Protein AF-A0A7K2M0L2-F1 (afdb_monomer_lite)

Secondary structure (DSSP, 8-state):
-HHHHHHHHHHHHHHHHHHHHHHHHS-TTSHHHHHHHHHHHHTSS-HHHHHHHHHHHHHHHT--STTSHHHHHHHTGGGSHHHHHHHHHHHHHHHH-TTTHHHHHHHHHHHHHHHTT-HHHHHHHHHHHHHH-SSHHHHHHHHHHHHH---TTSPPPHHHHHHHHHHSPPP--

Structure (mmCIF, N/CA/C/O backbone):
data_AF-A0A7K2M0L2-F1
#
_entry.id   AF-A0A7K2M0L2-F1
#
loop_
_atom_site.group_PDB
_atom_site.id
_atom_site.type_symbol
_atom_site.label_atom_id
_atom_site.label_alt_id
_atom_site.label_comp_id
_atom_site.label_asym_id
_atom_site.label_entity_id
_atom_site.label_seq_id
_atom_site.pdbx_PDB_ins_code
_atom_site.Cartn_x
_atom_site.Cartn_y
_atom_site.Cartn_z
_atom_site.occupancy
_atom_site.B_iso_or_equiv
_atom_site.auth_seq_id
_atom_site.auth_comp_id
_atom_site.auth_asym_id
_atom_site.auth_atom_id
_atom_site.pdbx_PDB_model_num
ATOM 1 N N . ARG A 1 1 ? -22.845 23.255 11.202 1.00 58.97 1 ARG A N 1
ATOM 2 C CA . ARG A 1 1 ? -22.517 21.826 10.984 1.00 58.97 1 ARG A CA 1
ATOM 3 C C . ARG A 1 1 ? -21.624 21.654 9.762 1.00 58.97 1 ARG A C 1
ATOM 5 O O . ARG A 1 1 ? -20.447 21.470 9.990 1.00 58.97 1 ARG A O 1
ATOM 12 N N . ALA A 1 2 ? -22.070 21.959 8.536 1.00 60.47 2 ALA A N 1
ATOM 13 C CA . ALA A 1 2 ? -21.231 21.842 7.326 1.00 60.47 2 ALA A CA 1
ATOM 14 C C . ALA A 1 2 ? -19.828 22.504 7.385 1.00 60.47 2 ALA A C 1
ATOM 16 O O . ALA A 1 2 ? -18.866 21.933 6.890 1.00 60.47 2 ALA A O 1
ATOM 17 N N . ARG A 1 3 ? -19.677 23.681 8.018 1.00 58.91 3 ARG A N 1
ATOM 18 C CA . ARG A 1 3 ? -18.359 24.335 8.193 1.00 58.91 3 ARG A CA 1
ATOM 19 C C . ARG A 1 3 ? -17.447 23.660 9.229 1.00 58.91 3 ARG A C 1
ATOM 21 O O . ARG A 1 3 ? -16.238 23.749 9.090 1.00 58.91 3 ARG A O 1
ATOM 28 N N . ALA A 1 4 ? -18.018 23.010 10.245 1.00 63.84 4 ALA A N 1
ATOM 29 C CA . ALA A 1 4 ? -17.250 22.277 11.253 1.00 63.84 4 ALA A CA 1
ATOM 30 C C . ALA A 1 4 ? -16.784 20.921 10.696 1.00 63.84 4 ALA A C 1
ATOM 32 O O . ALA A 1 4 ? -15.623 20.574 10.855 1.00 63.84 4 ALA A O 1
ATOM 33 N N . ASP A 1 5 ? -17.647 20.232 9.938 1.00 65.50 5 ASP A N 1
ATOM 34 C CA . ASP A 1 5 ? -17.309 18.962 9.274 1.00 65.50 5 ASP A CA 1
ATOM 35 C C . ASP A 1 5 ? -16.243 19.145 8.172 1.00 65.50 5 ASP A C 1
ATOM 37 O O . ASP A 1 5 ? -15.415 18.267 7.939 1.00 65.50 5 ASP A O 1
ATOM 41 N N . ALA A 1 6 ? -16.243 20.297 7.487 1.00 67.31 6 ALA A N 1
ATOM 42 C CA . ALA A 1 6 ? -15.201 20.644 6.519 1.00 67.31 6 ALA A CA 1
ATOM 43 C C . ALA A 1 6 ? -13.853 20.959 7.195 1.00 67.31 6 ALA A C 1
ATOM 45 O O . ALA A 1 6 ? -12.811 20.587 6.662 1.00 67.31 6 ALA A O 1
ATOM 46 N N . GLY A 1 7 ? -13.881 21.611 8.365 1.00 74.00 7 GLY A N 1
ATOM 47 C CA . GLY A 1 7 ? -12.686 21.883 9.168 1.00 74.00 7 GLY A CA 1
ATOM 48 C C . GLY A 1 7 ? -12.039 20.604 9.699 1.00 74.00 7 GLY A C 1
ATOM 49 O O . GLY A 1 7 ? -10.843 20.419 9.512 1.00 74.00 7 GLY A O 1
ATOM 50 N N . ASP A 1 8 ? -12.842 19.687 10.249 1.00 82.69 8 ASP A N 1
ATOM 51 C CA . ASP A 1 8 ? -12.376 18.382 10.747 1.00 82.69 8 ASP A CA 1
ATOM 52 C C . ASP A 1 8 ? -11.742 17.530 9.634 1.00 82.69 8 ASP A C 1
ATOM 54 O O . ASP A 1 8 ? -10.682 16.933 9.808 1.00 82.69 8 ASP A O 1
ATOM 58 N N . ARG A 1 9 ? -12.336 17.532 8.432 1.00 82.75 9 ARG A N 1
ATOM 59 C CA . ARG A 1 9 ? -11.762 16.837 7.270 1.00 82.75 9 ARG A CA 1
ATOM 60 C C . ARG A 1 9 ? -10.407 17.414 6.859 1.00 82.75 9 ARG A C 1
ATOM 62 O O . ARG A 1 9 ? -9.479 16.645 6.631 1.00 82.75 9 ARG A O 1
ATOM 69 N N . ALA A 1 10 ? -10.303 18.739 6.754 1.00 85.19 10 ALA A N 1
ATOM 70 C CA . ALA A 1 10 ? -9.061 19.401 6.363 1.00 85.19 10 ALA A CA 1
ATOM 71 C C . ALA A 1 10 ? -7.954 19.194 7.409 1.00 85.19 10 ALA A C 1
ATOM 73 O O . ALA A 1 10 ? -6.802 18.960 7.058 1.00 85.19 10 ALA A O 1
ATOM 74 N N . GLU A 1 11 ? -8.302 19.226 8.697 1.00 88.38 11 GLU A N 1
ATOM 75 C CA . GLU A 1 11 ? -7.370 18.930 9.785 1.00 88.38 11 GLU A CA 1
ATOM 76 C C . GLU A 1 11 ? -6.838 17.496 9.696 1.00 88.38 11 GLU A C 1
ATOM 78 O O . GLU A 1 11 ? -5.625 17.282 9.729 1.00 88.38 11 GLU A O 1
ATOM 83 N N . ARG A 1 12 ? -7.721 16.514 9.489 1.00 88.19 12 ARG A N 1
ATOM 84 C CA . ARG A 1 12 ? -7.324 15.112 9.291 1.00 88.19 12 ARG A CA 1
ATOM 85 C C . ARG A 1 12 ? -6.426 14.920 8.075 1.00 88.19 12 ARG A C 1
ATOM 87 O O . ARG A 1 12 ? -5.482 14.132 8.135 1.00 88.19 12 ARG A O 1
ATOM 94 N N . GLU A 1 13 ? -6.699 15.627 6.987 1.00 89.00 13 GLU A N 1
ATOM 95 C CA . GLU A 1 13 ? -5.880 15.569 5.778 1.00 89.00 13 GLU A CA 1
ATOM 96 C C . GLU A 1 13 ? -4.479 16.149 6.017 1.00 89.00 13 GLU A C 1
ATOM 98 O O . GLU A 1 13 ? -3.491 15.485 5.706 1.00 89.00 13 GLU A O 1
ATOM 103 N N . ASN A 1 14 ? -4.380 17.299 6.690 1.00 91.75 14 ASN A N 1
ATOM 104 C CA . ASN A 1 14 ? -3.096 17.891 7.080 1.00 91.75 14 ASN A CA 1
ATOM 105 C C . ASN A 1 14 ? -2.293 16.978 8.020 1.00 91.75 14 ASN A C 1
ATOM 107 O O . ASN A 1 14 ? -1.072 16.868 7.890 1.00 91.75 14 ASN A O 1
ATOM 111 N N . LEU A 1 15 ? -2.961 16.311 8.970 1.00 92.56 15 LEU A N 1
ATOM 112 C CA . LEU A 1 15 ? -2.319 15.336 9.856 1.00 92.56 15 LEU A CA 1
ATOM 113 C C . LEU A 1 15 ? -1.802 14.128 9.070 1.00 92.56 15 LEU A C 1
ATOM 115 O O . LEU A 1 15 ? -0.678 13.686 9.300 1.00 92.56 15 LEU A O 1
ATOM 119 N N . THR A 1 16 ? -2.597 13.628 8.124 1.00 93.31 16 THR A N 1
ATOM 120 C CA . THR A 1 16 ? -2.220 12.511 7.246 1.00 93.31 16 THR A CA 1
ATOM 121 C C . THR A 1 16 ? -1.002 12.872 6.402 1.00 93.31 16 THR A C 1
ATOM 123 O O . THR A 1 16 ? -0.052 12.099 6.312 1.00 93.31 16 THR A O 1
ATOM 126 N N . GLU A 1 17 ? -0.999 14.068 5.818 1.00 90.50 17 GLU A N 1
ATOM 127 C CA . GLU A 1 17 ? 0.118 14.584 5.033 1.00 90.50 17 GLU A CA 1
ATOM 128 C C . GLU A 1 17 ? 1.381 14.761 5.879 1.00 90.50 17 GLU A C 1
ATOM 130 O O . GLU A 1 17 ? 2.445 14.270 5.509 1.00 90.50 17 GLU A O 1
ATOM 135 N N . SER A 1 18 ? 1.262 15.388 7.048 1.00 91.50 18 SER A N 1
ATOM 136 C CA . SER A 1 18 ? 2.393 15.585 7.961 1.00 91.50 18 SER A CA 1
ATOM 137 C C . SER A 1 18 ? 2.996 14.249 8.404 1.00 91.50 18 SER A C 1
ATOM 139 O O . SER A 1 18 ? 4.214 14.084 8.420 1.00 91.50 18 SER A O 1
ATOM 141 N N . ALA A 1 19 ? 2.148 13.269 8.718 1.00 91.62 19 ALA A N 1
ATOM 142 C CA . ALA A 1 19 ? 2.574 11.926 9.087 1.00 91.62 19 ALA A CA 1
ATOM 143 C C . ALA A 1 19 ? 3.233 11.182 7.906 1.00 91.62 19 ALA A C 1
ATOM 145 O O . ALA A 1 19 ? 4.253 10.518 8.097 1.00 91.62 19 ALA A O 1
ATOM 146 N N . ALA A 1 20 ? 2.726 11.345 6.680 1.00 91.50 20 ALA A N 1
ATOM 147 C CA . ALA A 1 20 ? 3.352 10.797 5.475 1.00 91.50 20 ALA A CA 1
ATOM 148 C C . ALA A 1 20 ? 4.741 11.412 5.222 1.00 91.50 20 ALA A C 1
ATOM 150 O O . ALA A 1 20 ? 5.692 10.702 4.897 1.00 91.50 20 ALA A O 1
ATOM 151 N N . LEU A 1 21 ? 4.897 12.721 5.444 1.00 89.00 21 LEU A N 1
ATOM 152 C CA . LEU A 1 21 ? 6.190 13.401 5.340 1.00 89.00 21 LEU A CA 1
ATOM 153 C C . LEU A 1 21 ? 7.204 12.898 6.374 1.00 89.00 21 LEU A C 1
ATOM 155 O O . LEU A 1 21 ? 8.392 12.857 6.070 1.00 89.00 21 LEU A O 1
ATOM 159 N N . LEU A 1 22 ? 6.778 12.468 7.565 1.00 88.75 22 LEU A N 1
ATOM 160 C CA . LEU A 1 22 ? 7.686 11.847 8.540 1.00 88.75 22 LEU A CA 1
ATOM 161 C C . LEU A 1 22 ? 8.229 10.497 8.045 1.00 88.75 22 LEU A C 1
ATOM 163 O O . LEU A 1 22 ? 9.412 10.213 8.241 1.00 88.75 22 LEU A O 1
ATOM 167 N N . LEU A 1 23 ? 7.401 9.702 7.358 1.00 87.25 23 LEU A N 1
ATOM 168 C CA . LEU A 1 23 ? 7.828 8.454 6.712 1.00 87.25 23 LEU A CA 1
ATOM 169 C C . LEU A 1 23 ? 8.777 8.720 5.532 1.00 87.25 23 LEU A C 1
ATOM 171 O O . LEU A 1 23 ? 9.794 8.037 5.383 1.00 87.25 23 LEU A O 1
ATOM 175 N N . SER A 1 24 ? 8.485 9.739 4.720 1.00 82.06 24 SER A N 1
ATOM 176 C CA . SER A 1 24 ? 9.245 10.038 3.499 1.00 82.06 24 SER A CA 1
ATOM 177 C C . SER A 1 24 ? 10.459 10.951 3.705 1.00 82.06 24 SER A C 1
ATOM 179 O O . SER A 1 24 ? 11.379 10.900 2.901 1.00 82.06 24 SER A O 1
ATOM 181 N N . GLY A 1 25 ? 10.525 11.767 4.759 1.00 67.62 25 GLY A N 1
ATOM 182 C CA . GLY A 1 25 ? 11.445 12.917 4.846 1.00 67.62 25 GLY A CA 1
ATOM 183 C C . GLY A 1 25 ? 12.545 12.852 5.913 1.00 67.62 25 GLY A C 1
ATOM 184 O O . GLY A 1 25 ? 13.402 13.734 5.956 1.00 67.62 25 GLY A O 1
ATOM 185 N N . GLY A 1 26 ? 12.566 11.841 6.786 1.00 59.78 26 GLY A N 1
ATOM 186 C CA . GLY A 1 26 ? 13.614 11.722 7.806 1.00 59.78 26 GLY A CA 1
ATOM 187 C C . GLY A 1 26 ? 14.953 11.215 7.236 1.00 59.78 26 GLY A C 1
ATOM 188 O O . GLY A 1 26 ? 14.940 10.271 6.445 1.00 59.78 26 GLY A O 1
ATOM 189 N N . PRO A 1 27 ? 16.125 11.752 7.645 1.00 54.16 27 PRO A N 1
ATOM 190 C CA . PRO A 1 27 ? 17.414 11.146 7.308 1.00 54.16 27 PRO A CA 1
ATOM 191 C C . PRO A 1 27 ? 17.426 9.673 7.743 1.00 54.16 27 PRO A C 1
ATOM 193 O O . PRO A 1 27 ? 16.984 9.349 8.849 1.00 54.16 27 PRO A O 1
ATOM 196 N N . GLY A 1 28 ? 17.936 8.792 6.872 1.00 56.91 28 GLY A N 1
ATOM 197 C CA . GLY A 1 28 ? 17.725 7.333 6.859 1.00 56.91 28 GLY A CA 1
ATOM 198 C C . GLY A 1 28 ? 18.049 6.525 8.125 1.00 56.91 28 GLY A C 1
ATOM 199 O O . GLY A 1 28 ? 17.861 5.319 8.112 1.00 56.91 28 GLY A O 1
ATOM 200 N N . ARG A 1 29 ? 18.472 7.153 9.229 1.00 62.00 29 ARG A N 1
ATOM 201 C CA . ARG A 1 29 ? 18.685 6.492 10.526 1.00 62.00 29 ARG A CA 1
ATOM 202 C C . ARG A 1 29 ? 17.427 6.325 11.380 1.00 62.00 29 ARG A C 1
ATOM 204 O O . ARG A 1 29 ? 17.476 5.543 12.315 1.00 62.00 29 ARG A O 1
ATOM 211 N N . ARG A 1 30 ? 16.335 7.057 11.114 1.00 79.94 30 ARG A N 1
ATOM 212 C CA . ARG A 1 30 ? 15.113 6.997 11.951 1.00 79.94 30 ARG A CA 1
ATOM 213 C C . ARG A 1 30 ? 13.866 6.471 11.245 1.00 79.94 30 ARG A C 1
ATOM 215 O O . ARG A 1 30 ? 12.837 6.317 11.887 1.00 79.94 30 ARG A O 1
ATOM 222 N N . ARG A 1 31 ? 13.922 6.180 9.942 1.00 86.31 31 ARG A N 1
ATOM 223 C CA . ARG A 1 31 ? 12.741 5.700 9.201 1.00 86.31 31 ARG A CA 1
ATOM 224 C C . ARG A 1 31 ? 12.242 4.340 9.702 1.00 86.31 31 ARG A C 1
ATOM 226 O O . ARG A 1 31 ? 11.035 4.174 9.827 1.00 86.31 31 ARG A O 1
ATOM 233 N N . GLY A 1 32 ? 13.143 3.425 10.071 1.00 87.81 32 GLY A N 1
ATOM 234 C CA . GLY A 1 32 ? 12.773 2.162 10.724 1.00 87.81 32 GLY A CA 1
ATOM 235 C C . GLY A 1 32 ? 12.030 2.381 12.049 1.00 87.81 32 GLY A C 1
ATOM 236 O O . GLY A 1 32 ? 10.974 1.797 12.262 1.00 87.81 32 GLY A O 1
ATOM 237 N N . GLU A 1 33 ? 12.506 3.307 12.892 1.00 90.44 33 GLU A N 1
ATOM 238 C CA . GLU A 1 33 ? 11.817 3.681 14.139 1.00 90.44 33 GLU A CA 1
ATOM 239 C C . GLU A 1 33 ? 10.413 4.237 13.856 1.00 90.44 33 GLU A C 1
ATOM 241 O O . GLU A 1 33 ? 9.443 3.807 14.476 1.00 90.44 33 GLU A O 1
ATOM 246 N N . VAL A 1 34 ? 10.278 5.143 12.881 1.00 92.12 34 VAL A N 1
ATOM 247 C CA . VAL A 1 34 ? 8.975 5.715 12.501 1.00 92.12 34 VAL A CA 1
ATOM 248 C C . VAL A 1 34 ? 8.022 4.637 11.972 1.00 92.12 34 VAL A C 1
ATOM 250 O O . VAL A 1 34 ? 6.852 4.639 12.348 1.00 92.12 34 VAL A O 1
ATOM 253 N N . LEU A 1 35 ? 8.495 3.684 11.160 1.00 93.69 35 LEU A N 1
ATOM 254 C CA . LEU A 1 35 ? 7.675 2.549 10.716 1.00 93.69 35 LEU A CA 1
ATOM 255 C C . LEU A 1 35 ? 7.192 1.700 11.894 1.00 93.69 35 LEU A C 1
ATOM 257 O O . LEU A 1 35 ? 6.005 1.375 11.955 1.00 93.69 35 LEU A O 1
ATOM 261 N N . SER A 1 36 ? 8.075 1.406 12.849 1.00 94.75 36 SER A N 1
ATOM 262 C CA . SER A 1 36 ? 7.716 0.634 14.042 1.00 94.75 36 SER A CA 1
ATOM 263 C C . SER A 1 36 ? 6.644 1.337 14.882 1.00 94.75 36 SER A C 1
ATOM 265 O O . SER A 1 36 ? 5.710 0.700 15.375 1.00 94.75 36 SER A O 1
ATOM 267 N N . GLU A 1 37 ? 6.698 2.670 14.976 1.00 95.00 37 GLU A N 1
ATOM 268 C CA . GLU A 1 37 ? 5.651 3.458 15.628 1.00 95.00 37 GLU A CA 1
ATOM 269 C C . GLU A 1 37 ? 4.333 3.401 14.853 1.00 95.00 37 GLU A C 1
ATOM 271 O O . GLU A 1 37 ? 3.278 3.220 15.453 1.00 95.00 37 GLU A O 1
ATOM 276 N N . PHE A 1 38 ? 4.358 3.462 13.521 1.00 96.06 38 PHE A N 1
ATOM 277 C CA . PHE A 1 38 ? 3.143 3.299 12.718 1.00 96.06 38 PHE A CA 1
ATOM 278 C C . PHE A 1 38 ? 2.509 1.921 12.907 1.00 96.06 38 PHE A C 1
ATOM 280 O O . PHE A 1 38 ? 1.289 1.826 13.041 1.00 96.06 38 PHE A O 1
ATOM 287 N N . VAL A 1 39 ? 3.316 0.861 12.993 1.00 97.06 39 VAL A N 1
ATOM 288 C CA . VAL A 1 39 ? 2.827 -0.477 13.345 1.00 97.06 39 VAL A CA 1
ATOM 289 C C . VAL A 1 39 ? 2.194 -0.470 14.736 1.00 97.06 39 VAL A C 1
ATOM 291 O O . VAL A 1 39 ? 1.091 -0.990 14.894 1.00 97.06 39 VAL A O 1
ATOM 294 N N . ARG A 1 40 ? 2.811 0.175 15.736 1.00 95.00 40 ARG A N 1
ATOM 295 C CA . ARG A 1 40 ? 2.205 0.344 17.073 1.00 95.00 40 ARG A CA 1
ATOM 296 C C . ARG A 1 40 ? 0.870 1.087 17.024 1.00 95.00 40 ARG A C 1
ATOM 298 O O . ARG A 1 40 ? -0.045 0.710 17.757 1.00 95.00 40 ARG A O 1
ATOM 305 N N . LEU A 1 41 ? 0.736 2.102 16.168 1.00 93.88 41 LEU A N 1
ATOM 306 C CA . LEU A 1 41 ? -0.507 2.859 15.990 1.00 93.88 41 LEU A CA 1
ATOM 307 C C . LEU A 1 41 ? -1.645 2.004 15.414 1.00 93.88 41 LEU A C 1
ATOM 309 O O . LEU A 1 41 ? -2.800 2.229 15.776 1.00 93.88 41 LEU A O 1
ATOM 313 N N . LEU A 1 42 ? -1.349 0.992 14.587 1.00 92.94 42 LEU A N 1
ATOM 314 C CA . LEU A 1 42 ? -2.369 0.065 14.068 1.00 92.94 42 LEU A CA 1
ATOM 315 C C . LEU A 1 42 ? -3.087 -0.722 15.171 1.00 92.94 42 LEU A C 1
ATOM 317 O O . LEU A 1 42 ? -4.248 -1.092 14.992 1.00 92.94 42 LEU A O 1
ATOM 321 N N . TYR A 1 43 ? -2.398 -0.979 16.285 1.00 88.38 43 TYR A N 1
ATOM 322 C CA . TYR A 1 43 ? -2.904 -1.758 17.417 1.00 88.38 43 TYR A CA 1
ATOM 323 C C . TYR A 1 43 ? -3.483 -0.896 18.547 1.00 88.38 43 TYR A C 1
ATOM 325 O O . TYR A 1 43 ? -3.836 -1.428 19.595 1.00 88.38 43 TYR A O 1
ATOM 333 N N . GLN A 1 44 ? -3.585 0.422 18.361 1.00 85.38 44 GLN A N 1
ATOM 334 C CA . GLN A 1 44 ? -4.266 1.296 19.318 1.00 85.38 44 GLN A CA 1
ATOM 335 C C . GLN A 1 44 ? -5.789 1.116 19.224 1.00 85.38 44 GLN A C 1
ATOM 337 O O . GLN A 1 44 ? -6.336 0.943 18.136 1.00 85.38 44 GLN A O 1
ATOM 342 N N . ASP A 1 45 ? -6.496 1.262 20.349 1.00 72.81 45 ASP A N 1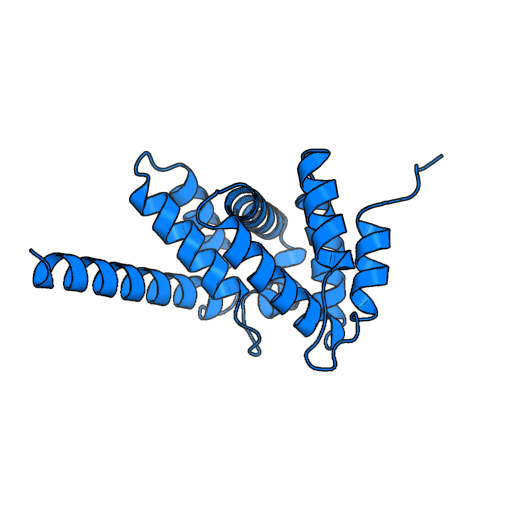
ATOM 343 C CA . ASP A 1 45 ? -7.948 1.011 20.454 1.00 72.81 45 ASP A CA 1
ATOM 344 C C . ASP A 1 45 ? -8.840 2.019 19.695 1.00 72.81 45 ASP A C 1
ATOM 346 O O . ASP A 1 45 ? -10.069 1.959 19.759 1.00 72.81 45 ASP A O 1
ATOM 350 N N . THR A 1 46 ? -8.257 2.969 18.957 1.00 88.94 46 THR A N 1
ATOM 351 C CA . THR A 1 46 ? -9.010 4.036 18.285 1.00 88.94 46 THR A CA 1
ATOM 352 C C . THR A 1 46 ? -8.986 3.867 16.769 1.00 88.94 46 THR A C 1
ATOM 354 O O . THR A 1 46 ? -7.960 4.073 16.124 1.00 88.94 46 THR A O 1
ATOM 357 N N . ALA A 1 47 ? -10.153 3.605 16.172 1.00 89.25 47 ALA A N 1
ATOM 358 C CA . ALA A 1 47 ? -10.304 3.472 14.719 1.00 89.25 47 ALA A CA 1
ATOM 359 C C . ALA A 1 47 ? -9.769 4.687 13.933 1.00 89.25 47 ALA A C 1
ATOM 361 O O . ALA A 1 47 ? -9.212 4.516 12.855 1.00 89.25 47 ALA A O 1
ATOM 362 N N . ALA A 1 48 ? -9.884 5.900 14.486 1.00 90.75 48 ALA A N 1
ATOM 363 C CA . ALA A 1 48 ? -9.358 7.119 13.868 1.00 90.75 48 ALA A CA 1
ATOM 364 C C . ALA A 1 48 ? -7.820 7.152 13.798 1.00 90.75 48 ALA A C 1
ATOM 366 O O . ALA A 1 48 ? -7.265 7.651 12.825 1.00 90.75 48 ALA A O 1
ATOM 367 N N . VAL A 1 49 ? -7.130 6.600 14.803 1.00 92.06 49 VAL A N 1
ATOM 368 C CA . VAL A 1 49 ? -5.659 6.527 14.826 1.00 92.06 49 VAL A CA 1
ATOM 369 C C . VAL A 1 49 ? -5.167 5.515 13.798 1.00 92.06 49 VAL A C 1
ATOM 371 O O . VAL A 1 49 ? -4.244 5.805 13.040 1.00 92.06 49 VAL A O 1
ATOM 374 N N . ARG A 1 50 ? -5.832 4.359 13.715 1.00 94.06 50 ARG A N 1
ATOM 375 C CA . ARG A 1 50 ? -5.555 3.365 12.674 1.00 94.06 50 ARG A CA 1
ATOM 376 C C . ARG A 1 50 ? -5.797 3.931 11.271 1.00 94.06 50 ARG A C 1
ATOM 378 O O . ARG A 1 50 ? -4.968 3.723 10.393 1.00 94.06 50 ARG A O 1
ATOM 385 N N . ASP A 1 51 ? -6.900 4.649 11.068 1.00 94.75 51 ASP A N 1
ATOM 386 C CA . ASP A 1 51 ? -7.228 5.293 9.790 1.00 94.75 51 ASP A CA 1
ATOM 387 C C . ASP A 1 51 ? -6.163 6.318 9.372 1.00 94.75 51 ASP A C 1
ATOM 389 O O . ASP A 1 51 ? -5.686 6.281 8.240 1.00 94.75 51 ASP A O 1
ATOM 393 N N . LEU A 1 52 ? -5.725 7.166 10.310 1.00 94.56 52 LEU A N 1
ATOM 394 C CA . LEU A 1 52 ? -4.631 8.116 10.100 1.00 94.56 52 LEU A CA 1
ATOM 395 C C . LEU A 1 52 ? -3.326 7.404 9.717 1.00 94.56 52 LEU A C 1
ATOM 397 O O . LEU A 1 52 ? -2.681 7.795 8.746 1.00 94.56 52 LEU A O 1
ATOM 401 N N . ALA A 1 53 ? -2.940 6.361 10.459 1.00 96.25 53 ALA A N 1
ATOM 402 C CA . ALA A 1 53 ? -1.701 5.625 10.216 1.00 96.25 53 ALA A CA 1
ATOM 403 C C . ALA A 1 53 ? -1.696 4.948 8.837 1.00 96.25 53 ALA A C 1
ATOM 405 O O . ALA A 1 53 ? -0.710 5.058 8.107 1.00 96.25 53 ALA A O 1
ATOM 406 N N . LEU A 1 54 ? -2.800 4.298 8.451 1.00 97.25 54 LEU A N 1
ATOM 407 C CA . LEU A 1 54 ? -2.930 3.666 7.135 1.00 97.25 54 LEU A CA 1
ATOM 408 C C . LEU A 1 54 ? -2.966 4.700 6.007 1.00 97.25 54 LEU A C 1
ATOM 410 O O . LEU A 1 54 ? -2.256 4.530 5.018 1.00 97.25 54 LEU A O 1
ATOM 414 N N . GLY A 1 55 ? -3.717 5.792 6.171 1.00 96.81 55 GLY A N 1
ATOM 415 C CA . GLY A 1 55 ? -3.781 6.862 5.176 1.00 96.81 55 GLY A CA 1
ATOM 416 C C . GLY A 1 55 ? -2.419 7.517 4.941 1.00 96.81 55 GLY A C 1
ATOM 417 O O . GLY A 1 55 ? -2.011 7.720 3.798 1.00 96.81 55 GLY A O 1
ATOM 418 N N . ALA A 1 56 ? -1.680 7.795 6.016 1.00 96.06 56 ALA A N 1
ATOM 419 C CA . ALA A 1 56 ? -0.355 8.400 5.939 1.00 96.06 56 ALA A CA 1
ATOM 420 C C . ALA A 1 56 ? 0.679 7.435 5.344 1.00 96.06 56 ALA A C 1
ATOM 422 O O . ALA A 1 56 ? 1.487 7.841 4.510 1.00 96.06 56 ALA A O 1
ATOM 423 N N . PHE A 1 57 ? 0.620 6.153 5.715 1.00 97.50 57 PHE A N 1
ATOM 424 C CA . PHE A 1 57 ? 1.456 5.110 5.125 1.00 97.50 57 PHE A CA 1
ATOM 425 C C . PHE A 1 57 ? 1.232 4.983 3.615 1.00 97.50 57 PHE A C 1
ATOM 427 O O . PHE A 1 57 ? 2.189 5.049 2.846 1.00 97.50 57 PHE A O 1
ATOM 434 N N . VAL A 1 58 ? -0.024 4.861 3.178 1.00 97.44 58 VAL A N 1
ATOM 435 C CA . VAL A 1 58 ? -0.348 4.739 1.752 1.00 97.44 58 VAL A CA 1
ATOM 436 C C . VAL A 1 58 ? 0.091 5.982 0.982 1.00 97.44 58 VAL A C 1
ATOM 438 O O . VAL A 1 58 ? 0.710 5.848 -0.069 1.00 97.44 58 VAL A O 1
ATOM 441 N N . ARG A 1 59 ? -0.143 7.183 1.525 1.00 95.44 59 ARG A N 1
ATOM 442 C CA . ARG A 1 59 ? 0.312 8.437 0.905 1.00 95.44 59 ARG A CA 1
ATOM 443 C C . ARG A 1 59 ? 1.837 8.514 0.792 1.00 95.44 59 ARG A C 1
ATOM 445 O O . ARG A 1 59 ? 2.341 9.021 -0.202 1.00 95.44 59 ARG A O 1
ATOM 452 N N . ALA A 1 60 ? 2.578 8.009 1.779 1.00 94.69 60 ALA A N 1
ATOM 453 C CA . ALA A 1 60 ? 4.037 7.933 1.710 1.00 94.69 60 ALA A CA 1
ATOM 454 C C . ALA A 1 60 ? 4.520 6.915 0.660 1.00 94.69 60 ALA A C 1
ATOM 456 O O . ALA A 1 60 ? 5.528 7.152 -0.009 1.00 94.69 60 ALA A O 1
ATOM 457 N N . CYS A 1 61 ? 3.803 5.797 0.501 1.00 95.81 61 CYS A N 1
ATOM 458 C CA . CYS A 1 61 ? 4.070 4.810 -0.543 1.00 95.81 61 CYS A CA 1
ATOM 459 C C . CYS A 1 61 ? 3.759 5.349 -1.946 1.00 95.81 61 CYS A C 1
ATOM 461 O O . CYS A 1 61 ? 4.500 5.042 -2.874 1.00 95.81 61 CYS A O 1
ATOM 463 N N . ASP A 1 62 ? 2.722 6.170 -2.100 1.00 94.25 62 ASP A N 1
ATOM 464 C CA . ASP A 1 62 ? 2.323 6.777 -3.376 1.00 94.25 62 ASP A CA 1
ATOM 465 C C . ASP A 1 62 ? 3.160 8.014 -3.758 1.00 94.25 62 ASP A C 1
ATOM 467 O O . ASP A 1 62 ? 2.703 8.927 -4.440 1.00 94.25 62 ASP A O 1
ATOM 471 N N . ASN A 1 63 ? 4.413 8.069 -3.301 1.00 89.12 63 ASN A N 1
ATOM 472 C CA . ASN A 1 63 ? 5.377 9.070 -3.729 1.00 89.12 63 ASN A CA 1
ATOM 473 C C . ASN A 1 63 ? 6.459 8.404 -4.597 1.00 89.12 63 ASN A C 1
ATOM 475 O O . ASN A 1 63 ? 7.193 7.526 -4.140 1.00 89.12 63 ASN A O 1
ATOM 479 N N . ALA A 1 64 ? 6.548 8.837 -5.857 1.00 83.88 64 ALA A N 1
ATOM 480 C CA . ALA A 1 64 ? 7.507 8.342 -6.845 1.00 83.88 64 ALA A CA 1
ATOM 481 C C . ALA A 1 64 ? 8.826 9.141 -6.902 1.00 83.88 64 ALA A C 1
ATOM 483 O O . ALA A 1 64 ? 9.674 8.837 -7.745 1.00 83.88 64 ALA A O 1
ATOM 484 N N . GLU A 1 65 ? 8.979 10.180 -6.077 1.00 81.88 65 GLU A N 1
ATOM 485 C CA . GLU A 1 65 ? 10.164 11.039 -6.024 1.00 81.88 65 GLU A CA 1
ATOM 486 C C . GLU A 1 65 ? 11.395 10.304 -5.469 1.00 81.88 65 GLU A C 1
ATOM 488 O O . GLU A 1 65 ? 11.305 9.328 -4.717 1.00 81.88 65 GLU A O 1
ATOM 493 N N . ASP A 1 66 ? 12.581 10.798 -5.823 1.00 61.69 66 ASP A N 1
ATOM 494 C CA . ASP A 1 66 ? 13.836 10.266 -5.299 1.00 61.69 66 ASP A CA 1
ATOM 495 C C . ASP A 1 66 ? 13.929 10.470 -3.780 1.00 61.69 66 ASP A C 1
ATOM 497 O O . ASP A 1 66 ? 13.671 11.549 -3.249 1.00 61.69 66 ASP A O 1
ATOM 501 N N . GLY A 1 67 ? 14.307 9.411 -3.062 1.00 64.56 67 GLY A N 1
ATOM 502 C CA . GLY A 1 67 ? 14.355 9.413 -1.598 1.00 64.56 67 GLY A CA 1
ATOM 503 C C . GLY A 1 67 ? 13.012 9.149 -0.907 1.00 64.56 67 GLY A C 1
ATOM 504 O O . GLY A 1 67 ? 12.995 9.102 0.327 1.00 64.56 67 GLY A O 1
ATOM 505 N N . ALA A 1 68 ? 11.930 8.918 -1.664 1.00 84.69 68 ALA A N 1
ATOM 506 C CA . ALA A 1 68 ? 10.660 8.412 -1.147 1.00 84.69 68 ALA A CA 1
ATOM 507 C C . ALA A 1 68 ? 10.811 7.031 -0.479 1.00 84.69 68 ALA A C 1
ATOM 509 O O . ALA A 1 68 ? 11.867 6.390 -0.538 1.00 84.69 68 ALA A O 1
ATOM 510 N N . LEU A 1 69 ? 9.737 6.553 0.156 1.00 91.81 69 LEU A N 1
ATOM 511 C CA . LEU A 1 69 ? 9.766 5.345 0.984 1.00 91.81 69 LEU A CA 1
ATOM 512 C C . LEU A 1 69 ? 10.277 4.105 0.226 1.00 91.81 69 LEU A C 1
ATOM 514 O O . LEU A 1 69 ? 11.043 3.327 0.791 1.00 91.81 69 LEU A O 1
ATOM 518 N N . VAL A 1 70 ? 9.938 3.963 -1.061 1.00 92.69 70 VAL A N 1
ATOM 519 C CA . VAL A 1 70 ? 10.450 2.883 -1.926 1.00 92.69 70 VAL A CA 1
ATOM 520 C C . VAL A 1 70 ? 11.966 2.957 -2.129 1.00 92.69 70 VAL A C 1
ATOM 522 O O . VAL A 1 70 ? 12.641 1.932 -2.071 1.00 92.69 70 VAL A O 1
ATOM 525 N N . GLY A 1 71 ? 12.517 4.161 -2.319 1.00 91.44 71 GLY A N 1
ATOM 526 C CA . GLY A 1 71 ? 13.953 4.370 -2.508 1.00 91.44 71 GLY A CA 1
ATOM 527 C C . GLY A 1 71 ? 14.729 4.040 -1.241 1.00 91.44 71 GLY A C 1
ATOM 528 O O . GLY A 1 71 ? 15.671 3.258 -1.276 1.00 91.44 71 GLY A O 1
ATOM 529 N N . TRP A 1 72 ? 14.260 4.539 -0.096 1.00 91.69 72 TRP A N 1
ATOM 530 C CA . TRP A 1 72 ? 14.834 4.186 1.202 1.00 91.69 72 TRP A CA 1
ATOM 531 C C . TRP A 1 72 ? 14.799 2.686 1.487 1.00 91.69 72 TRP A C 1
ATOM 533 O O . TRP A 1 72 ? 15.784 2.110 1.951 1.00 91.69 72 TRP A O 1
ATOM 543 N N . TYR A 1 73 ? 13.652 2.057 1.230 1.00 93.75 73 TYR A N 1
ATOM 544 C CA . TYR A 1 73 ? 13.487 0.637 1.480 1.00 93.75 73 TYR A CA 1
ATOM 545 C C . TYR A 1 73 ? 14.439 -0.184 0.605 1.00 93.75 73 TYR A C 1
ATOM 547 O O . TYR A 1 73 ? 15.092 -1.094 1.107 1.00 93.75 73 TYR A O 1
ATOM 555 N N . ALA A 1 74 ? 14.593 0.183 -0.667 1.00 94.12 74 ALA A N 1
ATOM 556 C CA . ALA A 1 74 ? 15.543 -0.451 -1.576 1.00 94.12 74 ALA A CA 1
ATOM 557 C C . ALA A 1 74 ? 17.014 -0.234 -1.176 1.00 94.12 74 ALA A C 1
ATOM 559 O O . ALA A 1 74 ? 17.835 -1.141 -1.312 1.00 94.12 74 ALA A O 1
ATOM 560 N N . GLU A 1 75 ? 17.352 0.956 -0.680 1.00 92.00 75 GLU A N 1
ATOM 561 C CA . GLU A 1 75 ? 18.723 1.326 -0.318 1.00 92.00 75 GLU A CA 1
ATOM 562 C C . GLU A 1 75 ? 19.194 0.665 0.983 1.00 92.00 75 GLU A C 1
ATOM 564 O O . GLU A 1 75 ? 20.334 0.201 1.053 1.00 92.00 75 GLU A O 1
ATOM 569 N N . SER A 1 76 ? 18.341 0.607 2.011 1.00 90.44 76 SER A N 1
ATOM 570 C CA . SER A 1 76 ? 18.715 0.044 3.316 1.00 90.44 76 SER A CA 1
ATOM 571 C C . SER A 1 76 ? 17.614 -0.778 3.982 1.00 90.44 76 SER A C 1
ATOM 573 O O . SER A 1 76 ? 17.901 -1.851 4.512 1.00 90.44 76 SER A O 1
ATOM 575 N N . GLY A 1 77 ? 16.358 -0.324 3.926 1.00 92.38 77 GLY A N 1
ATOM 576 C CA . GLY A 1 77 ? 15.276 -0.895 4.734 1.00 92.38 77 GLY A CA 1
ATOM 577 C C . GLY A 1 77 ? 14.984 -2.378 4.469 1.00 92.38 77 GLY A C 1
ATOM 578 O O . GLY A 1 77 ? 14.632 -3.102 5.393 1.00 92.38 77 GLY A O 1
ATOM 579 N N . MET A 1 78 ? 15.175 -2.874 3.244 1.00 94.62 78 MET A N 1
ATOM 580 C CA . MET A 1 78 ? 14.938 -4.284 2.904 1.00 94.62 78 MET A CA 1
ATOM 581 C C . MET A 1 78 ? 15.971 -5.246 3.501 1.00 94.62 78 MET A C 1
ATOM 583 O O . MET A 1 78 ? 15.719 -6.448 3.572 1.00 94.62 78 MET A O 1
ATOM 587 N N . TYR A 1 79 ? 17.127 -4.733 3.930 1.00 93.25 79 TYR A N 1
ATOM 588 C CA . TYR A 1 79 ? 18.169 -5.512 4.601 1.00 93.25 79 TYR A CA 1
ATOM 589 C C . TYR A 1 79 ? 18.027 -5.495 6.129 1.00 93.25 79 TYR A C 1
ATOM 591 O O . TYR A 1 79 ? 18.701 -6.258 6.823 1.00 93.25 79 TYR A O 1
ATOM 599 N N . GLU A 1 80 ? 17.149 -4.646 6.659 1.00 93.69 80 GLU A N 1
ATOM 600 C CA . GLU A 1 80 ? 16.843 -4.532 8.081 1.00 93.69 80 GLU A CA 1
ATOM 601 C C . GLU A 1 80 ? 15.594 -5.373 8.388 1.00 93.69 80 GLU A C 1
ATOM 603 O O . GLU A 1 80 ? 14.489 -5.040 7.963 1.00 93.69 80 GLU A O 1
ATOM 608 N N . ALA A 1 81 ? 15.758 -6.486 9.114 1.00 93.50 81 ALA A N 1
ATOM 609 C CA . ALA A 1 81 ? 14.679 -7.457 9.333 1.00 93.50 81 ALA A CA 1
ATOM 610 C C . ALA A 1 81 ? 13.428 -6.837 9.985 1.00 93.50 81 ALA A C 1
ATOM 612 O O . ALA A 1 81 ? 12.311 -7.112 9.542 1.00 93.50 81 ALA A O 1
ATOM 613 N N . ASP A 1 82 ? 13.623 -5.970 10.983 1.00 94.44 82 ASP A N 1
ATOM 614 C CA . ASP A 1 82 ? 12.528 -5.280 11.671 1.00 94.44 82 ASP A CA 1
ATOM 615 C C . ASP A 1 82 ? 11.796 -4.325 10.718 1.00 94.44 82 ASP A C 1
ATOM 617 O O . ASP A 1 82 ? 10.578 -4.404 10.577 1.00 94.44 82 ASP A O 1
ATOM 621 N N . ALA A 1 83 ? 12.533 -3.505 9.962 1.00 94.12 83 ALA A N 1
ATOM 622 C CA . ALA A 1 83 ? 11.949 -2.585 8.988 1.00 94.12 83 ALA A CA 1
ATOM 623 C C . ALA A 1 83 ? 11.183 -3.313 7.872 1.00 94.12 83 ALA A C 1
ATOM 625 O O . ALA A 1 83 ? 10.088 -2.893 7.494 1.00 94.12 83 ALA A O 1
ATOM 626 N N . ALA A 1 84 ? 11.727 -4.416 7.349 1.00 96.38 84 ALA A N 1
ATOM 627 C CA . ALA A 1 84 ? 11.053 -5.239 6.350 1.00 96.38 84 ALA A CA 1
ATOM 628 C C . ALA A 1 84 ? 9.770 -5.881 6.905 1.00 96.38 84 ALA A C 1
ATOM 630 O O . ALA A 1 84 ? 8.743 -5.894 6.220 1.00 96.38 84 ALA A O 1
ATOM 631 N N . GLY A 1 85 ? 9.806 -6.367 8.149 1.00 97.31 85 GLY A N 1
ATOM 632 C CA . GLY A 1 85 ? 8.641 -6.913 8.843 1.00 97.31 85 GLY A CA 1
ATOM 633 C C . GLY A 1 85 ? 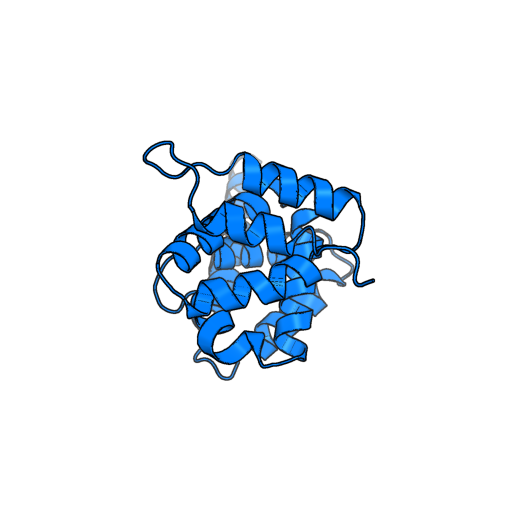7.554 -5.867 9.105 1.00 97.31 85 GLY A C 1
ATOM 634 O O . GLY A 1 85 ? 6.372 -6.124 8.849 1.00 97.31 85 GLY A O 1
ATOM 635 N N . ASP A 1 86 ? 7.940 -4.675 9.555 1.00 97.31 86 ASP A N 1
ATOM 636 C CA . ASP A 1 86 ? 7.025 -3.564 9.828 1.00 97.31 86 ASP A CA 1
ATOM 637 C C . ASP A 1 86 ? 6.372 -3.050 8.545 1.00 97.31 86 ASP A C 1
ATOM 639 O O . ASP A 1 86 ? 5.146 -2.912 8.474 1.00 97.31 86 ASP A O 1
ATOM 643 N N . LEU A 1 87 ? 7.165 -2.871 7.486 1.00 97.44 87 LEU A N 1
ATOM 644 C CA . LEU A 1 87 ? 6.664 -2.473 6.176 1.00 97.44 87 LEU A CA 1
ATOM 645 C C . LEU A 1 87 ? 5.663 -3.503 5.625 1.00 97.44 87 LEU A C 1
ATOM 647 O O . LEU A 1 87 ? 4.575 -3.133 5.180 1.00 97.44 87 LEU A O 1
ATOM 651 N N . ALA A 1 88 ? 5.980 -4.800 5.703 1.00 98.06 88 ALA A N 1
ATOM 652 C CA . ALA A 1 88 ? 5.057 -5.857 5.293 1.00 98.06 88 ALA A CA 1
ATOM 653 C C . ALA A 1 88 ? 3.774 -5.859 6.143 1.00 98.06 88 ALA A C 1
ATOM 655 O O . ALA A 1 88 ? 2.689 -6.143 5.637 1.00 98.06 88 ALA A O 1
ATOM 656 N N . THR A 1 89 ? 3.858 -5.551 7.438 1.00 98.00 89 THR A N 1
ATOM 657 C CA . THR A 1 89 ? 2.689 -5.442 8.330 1.00 98.00 89 THR A CA 1
ATOM 658 C C . THR A 1 89 ? 1.766 -4.298 7.926 1.00 98.00 89 THR A C 1
ATOM 660 O O . THR A 1 89 ? 0.556 -4.509 7.808 1.00 98.00 89 THR A O 1
ATOM 663 N N . LEU A 1 90 ? 2.320 -3.119 7.643 1.00 98.19 90 LEU A N 1
ATOM 664 C CA . LEU A 1 90 ? 1.554 -1.960 7.177 1.00 98.19 90 LEU A CA 1
ATOM 665 C C . LEU A 1 90 ? 0.882 -2.237 5.829 1.00 98.19 90 LEU A C 1
ATOM 667 O O . LEU A 1 90 ? -0.328 -2.048 5.706 1.00 98.19 90 LEU A O 1
ATOM 671 N N . TRP A 1 91 ? 1.619 -2.792 4.861 1.00 98.50 91 TRP A N 1
ATOM 672 C CA . TRP A 1 91 ? 1.067 -3.193 3.563 1.00 98.50 91 TRP A CA 1
ATOM 673 C C . TRP A 1 91 ? -0.081 -4.192 3.691 1.00 98.50 91 TRP A C 1
ATOM 675 O O . TRP A 1 91 ? -1.160 -3.960 3.149 1.00 98.50 91 TRP A O 1
ATOM 685 N N . ARG A 1 92 ? 0.116 -5.290 4.430 1.00 98.00 92 ARG A N 1
ATOM 686 C CA . ARG A 1 92 ? -0.924 -6.314 4.629 1.00 98.00 92 ARG A CA 1
ATOM 687 C C . ARG A 1 92 ? -2.174 -5.735 5.279 1.00 98.00 92 ARG A C 1
ATOM 689 O O . ARG A 1 92 ? -3.284 -6.102 4.896 1.00 98.00 92 ARG A O 1
ATOM 696 N N . THR A 1 93 ? -1.993 -4.836 6.245 1.00 97.56 93 THR A N 1
ATOM 697 C CA . THR A 1 93 ? -3.108 -4.183 6.936 1.00 97.56 93 THR A CA 1
ATOM 698 C C . THR A 1 93 ? -3.855 -3.249 5.990 1.00 97.56 93 THR A C 1
ATOM 700 O O . THR A 1 93 ? -5.073 -3.356 5.890 1.00 97.56 93 THR A O 1
ATOM 703 N N . ALA A 1 94 ? -3.146 -2.397 5.244 1.00 97.94 94 ALA A N 1
ATOM 704 C CA . ALA A 1 94 ? -3.744 -1.467 4.287 1.00 97.94 94 ALA A CA 1
ATOM 705 C C . ALA A 1 94 ? -4.482 -2.198 3.156 1.00 97.94 94 ALA A C 1
ATOM 707 O O . ALA A 1 94 ? -5.626 -1.872 2.848 1.00 97.94 94 ALA A O 1
ATOM 708 N N . LEU A 1 95 ? -3.870 -3.242 2.587 1.00 97.62 95 LEU A N 1
ATOM 709 C CA . LEU A 1 95 ? -4.474 -4.039 1.521 1.00 97.62 95 LEU A CA 1
ATOM 710 C C . LEU A 1 95 ? -5.763 -4.721 1.978 1.00 97.62 95 LEU A C 1
ATOM 712 O O . LEU A 1 95 ? -6.681 -4.836 1.168 1.00 97.62 95 LEU A O 1
ATOM 716 N N . ASN A 1 96 ? -5.849 -5.161 3.238 1.00 96.19 96 ASN A N 1
ATOM 717 C CA . ASN A 1 96 ? -7.025 -5.830 3.809 1.00 96.19 96 ASN A CA 1
ATOM 718 C C . ASN A 1 96 ? -8.029 -4.886 4.486 1.00 96.19 96 ASN A C 1
ATOM 720 O O . ASN A 1 96 ? -9.074 -5.338 4.958 1.00 96.19 96 ASN A O 1
ATOM 724 N N . ASP A 1 97 ? -7.758 -3.585 4.506 1.00 95.88 97 ASP A N 1
ATOM 725 C CA . ASP A 1 97 ? -8.670 -2.586 5.041 1.00 95.88 97 ASP A CA 1
ATOM 726 C C . ASP A 1 97 ? -9.594 -2.039 3.946 1.00 95.88 97 ASP A C 1
ATOM 728 O O . ASP A 1 97 ? -9.148 -1.601 2.890 1.00 95.88 97 ASP A O 1
ATOM 732 N N . ARG A 1 98 ? -10.908 -2.028 4.187 1.00 94.88 98 ARG A N 1
ATOM 733 C CA . ARG A 1 98 ? -11.890 -1.606 3.177 1.00 94.88 98 ARG A CA 1
ATOM 734 C C . ARG A 1 98 ? -11.721 -0.146 2.738 1.00 94.88 98 ARG A C 1
ATOM 736 O O . ARG A 1 98 ? -12.035 0.157 1.588 1.00 94.88 98 ARG A O 1
ATOM 743 N N . ALA A 1 99 ? -11.288 0.744 3.628 1.00 94.88 99 ALA A N 1
ATOM 744 C CA . ALA A 1 99 ? -11.109 2.158 3.307 1.00 94.88 99 ALA A CA 1
ATOM 745 C C . ALA A 1 99 ? -9.795 2.412 2.552 1.00 94.88 99 ALA A C 1
ATOM 747 O O . ALA A 1 99 ? -9.741 3.314 1.719 1.00 94.88 99 ALA A O 1
ATOM 748 N N . HIS A 1 100 ? -8.773 1.585 2.794 1.00 96.81 100 HIS A N 1
ATOM 749 C CA . HIS A 1 100 ? -7.411 1.807 2.294 1.00 96.81 100 HIS A CA 1
ATOM 750 C C . HIS A 1 100 ? -6.960 0.825 1.208 1.00 96.81 100 HIS A C 1
ATOM 752 O O . HIS A 1 100 ? -5.947 1.076 0.565 1.00 96.81 100 HIS A O 1
ATOM 758 N N . THR A 1 101 ? -7.714 -0.245 0.931 1.00 96.88 101 THR A N 1
ATOM 759 C CA . THR A 1 101 ? -7.320 -1.291 -0.031 1.00 96.88 101 THR A CA 1
ATOM 760 C C . THR A 1 101 ? -7.039 -0.737 -1.422 1.00 96.88 101 THR A C 1
ATOM 762 O O . THR A 1 101 ? -6.020 -1.066 -2.022 1.00 96.88 101 THR A O 1
ATOM 765 N N . ARG A 1 102 ? -7.905 0.151 -1.927 1.00 96.31 102 ARG A N 1
ATOM 766 C CA . ARG A 1 102 ? -7.748 0.714 -3.268 1.00 96.31 102 ARG A CA 1
ATOM 767 C C . ARG A 1 102 ? -6.579 1.707 -3.336 1.00 96.31 102 ARG A C 1
ATOM 769 O O . ARG A 1 102 ? -5.700 1.463 -4.154 1.00 96.31 102 ARG A O 1
ATOM 776 N N . PRO A 1 103 ? -6.496 2.715 -2.445 1.00 96.56 103 PRO A N 1
ATOM 777 C CA . PRO A 1 103 ? -5.313 3.567 -2.342 1.00 96.56 103 PRO A CA 1
ATOM 778 C C . PRO A 1 103 ? -3.998 2.785 -2.184 1.00 96.56 103 PRO A C 1
AT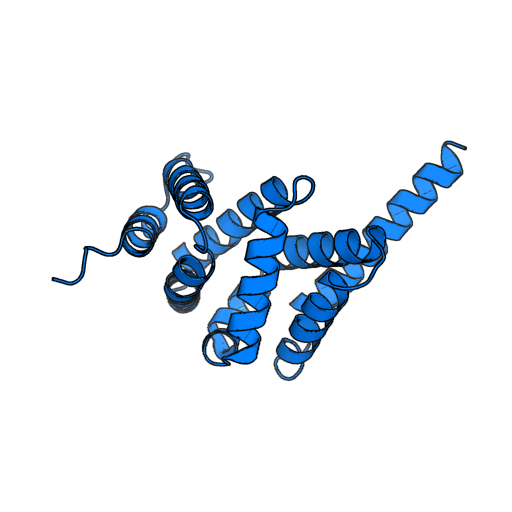OM 780 O O . PRO A 1 103 ? -2.997 3.133 -2.799 1.00 96.56 103 PRO A O 1
ATOM 783 N N . ALA A 1 104 ? -3.989 1.702 -1.400 1.00 97.81 104 ALA A N 1
ATOM 784 C CA . ALA A 1 104 ? -2.806 0.861 -1.240 1.00 97.81 104 ALA A CA 1
ATOM 785 C C . ALA A 1 104 ? -2.414 0.176 -2.559 1.00 97.81 104 ALA A C 1
ATOM 787 O O . ALA A 1 104 ? -1.242 0.158 -2.918 1.00 97.81 104 ALA A O 1
ATOM 788 N N . LEU A 1 105 ? -3.374 -0.362 -3.311 1.00 96.44 105 LEU A N 1
ATOM 789 C CA . LEU A 1 105 ? -3.093 -0.952 -4.622 1.00 96.44 105 LEU A CA 1
ATOM 790 C C . LEU A 1 105 ? -2.550 0.079 -5.616 1.00 96.44 105 LEU A C 1
ATOM 792 O O . LEU A 1 105 ? -1.582 -0.220 -6.310 1.00 96.44 105 LEU A O 1
ATOM 796 N N . ASP A 1 106 ? -3.098 1.294 -5.622 1.00 95.06 106 ASP A N 1
ATOM 797 C CA . ASP A 1 106 ? -2.590 2.386 -6.456 1.00 95.06 106 ASP A CA 1
ATOM 798 C C . ASP A 1 106 ? -1.138 2.755 -6.047 1.00 95.06 106 ASP A C 1
ATOM 800 O O . ASP A 1 106 ? -0.249 2.829 -6.895 1.00 95.06 106 ASP A O 1
ATOM 804 N N . ALA A 1 107 ? -0.832 2.820 -4.745 1.00 96.50 107 ALA A N 1
ATOM 805 C CA . ALA A 1 107 ? 0.536 3.022 -4.254 1.00 96.50 107 ALA A CA 1
ATOM 806 C C . ALA A 1 107 ? 1.492 1.865 -4.621 1.00 96.50 107 ALA A C 1
ATOM 808 O O . ALA A 1 107 ? 2.676 2.080 -4.896 1.00 96.50 107 ALA A O 1
ATOM 809 N N . LEU A 1 108 ? 0.999 0.620 -4.662 1.00 96.12 108 LEU A N 1
ATOM 810 C CA . LEU A 1 108 ? 1.783 -0.529 -5.125 1.00 96.12 108 LEU A CA 1
ATOM 811 C C . LEU A 1 108 ? 2.105 -0.389 -6.617 1.00 96.12 108 LEU A C 1
ATOM 813 O O . LEU A 1 108 ? 3.216 -0.720 -7.032 1.00 96.12 108 LEU A O 1
ATOM 817 N N . HIS A 1 109 ? 1.175 0.133 -7.424 1.00 94.50 109 HIS A N 1
ATOM 818 C CA . HIS A 1 109 ? 1.434 0.434 -8.834 1.00 94.50 109 HIS A CA 1
ATOM 819 C C . HIS A 1 109 ? 2.567 1.457 -8.954 1.00 94.50 109 HIS A C 1
ATOM 821 O O . HIS A 1 109 ? 3.508 1.219 -9.713 1.00 94.50 109 HIS A O 1
ATOM 827 N N . THR A 1 110 ? 2.545 2.522 -8.147 1.00 93.88 110 THR A N 1
ATOM 828 C CA . THR A 1 110 ? 3.637 3.506 -8.053 1.00 93.88 110 THR A CA 1
ATOM 829 C C . THR A 1 110 ? 4.985 2.836 -7.781 1.00 93.88 110 THR A C 1
ATOM 831 O O . THR A 1 110 ? 5.958 3.091 -8.499 1.00 93.88 110 THR A O 1
ATOM 834 N N . TRP A 1 111 ? 5.053 1.897 -6.833 1.00 95.69 111 TRP A N 1
ATOM 835 C CA . TRP A 1 111 ? 6.290 1.155 -6.559 1.00 95.69 111 TRP A CA 1
ATOM 836 C C . TRP A 1 111 ? 6.732 0.306 -7.754 1.00 95.69 111 TRP A C 1
ATOM 838 O O . TRP A 1 111 ? 7.919 0.305 -8.084 1.00 95.69 111 TRP A O 1
ATOM 848 N N . VAL A 1 112 ? 5.808 -0.373 -8.447 1.00 94.62 112 VAL A N 1
ATOM 849 C CA . VAL A 1 112 ? 6.127 -1.159 -9.656 1.00 94.62 112 VAL A CA 1
ATOM 850 C C . VAL A 1 112 ? 6.676 -0.261 -10.772 1.00 94.62 112 VAL A C 1
ATOM 852 O O . VAL A 1 112 ? 7.622 -0.649 -11.460 1.00 94.62 112 VAL A O 1
ATOM 855 N N . TYR A 1 113 ? 6.152 0.956 -10.939 1.00 91.88 113 TYR A N 1
ATOM 856 C CA . TYR A 1 113 ? 6.674 1.916 -11.920 1.00 91.88 113 TYR A CA 1
ATOM 857 C C . TYR A 1 113 ? 8.063 2.446 -11.568 1.00 91.88 113 TYR A C 1
ATOM 859 O O . TYR A 1 113 ? 8.909 2.606 -12.454 1.00 91.88 113 TYR A O 1
ATOM 867 N N . VAL A 1 114 ? 8.325 2.727 -10.290 1.00 92.38 114 VAL A N 1
ATOM 868 C CA . VAL A 1 114 ? 9.668 3.101 -9.826 1.00 92.38 114 VAL A CA 1
ATOM 869 C C . VAL A 1 114 ? 10.638 1.948 -10.069 1.00 92.38 114 VAL A C 1
ATOM 871 O O . VAL A 1 114 ? 11.673 2.140 -10.704 1.00 92.38 114 VAL A O 1
ATOM 874 N N . ALA A 1 115 ? 10.264 0.736 -9.670 1.00 93.81 115 ALA A N 1
ATOM 875 C CA . ALA A 1 115 ? 11.058 -0.469 -9.854 1.00 93.81 115 ALA A CA 1
ATOM 876 C C . ALA A 1 115 ? 11.329 -0.813 -11.328 1.00 93.81 115 ALA A C 1
ATOM 878 O O . ALA A 1 115 ? 12.409 -1.292 -11.663 1.00 93.81 115 ALA A O 1
ATOM 879 N N . GLY A 1 116 ? 10.411 -0.490 -12.242 1.00 92.25 116 GLY A N 1
ATOM 880 C CA . GLY A 1 116 ? 10.648 -0.624 -13.683 1.00 92.25 116 GLY A CA 1
ATOM 881 C C . GLY A 1 116 ? 11.813 0.231 -14.208 1.00 92.25 116 GLY A C 1
ATOM 882 O O . GLY A 1 116 ? 12.342 -0.054 -15.279 1.00 92.25 116 GLY A O 1
ATOM 883 N N . ARG A 1 117 ? 12.226 1.262 -13.458 1.00 91.12 117 ARG A N 1
ATOM 884 C CA . ARG A 1 117 ? 13.328 2.182 -13.791 1.00 91.12 117 ARG A CA 1
ATOM 885 C C . ARG A 1 117 ? 14.556 2.003 -12.889 1.00 91.12 117 ARG A C 1
ATOM 887 O O . ARG A 1 117 ? 15.602 2.579 -13.175 1.00 91.12 117 ARG A O 1
ATOM 894 N N . ARG A 1 118 ? 14.435 1.227 -11.806 1.00 93.12 118 ARG A N 1
ATOM 895 C CA . ARG A 1 118 ? 15.416 1.109 -10.719 1.00 93.12 118 ARG A CA 1
ATOM 896 C C . ARG A 1 118 ? 15.566 -0.346 -10.273 1.00 93.12 118 ARG A C 1
ATOM 898 O O . ARG A 1 118 ? 14.654 -0.923 -9.688 1.00 93.12 118 ARG A O 1
ATOM 905 N N . ALA A 1 119 ? 16.734 -0.935 -10.530 1.00 94.00 119 ALA A N 1
ATOM 906 C CA . ALA A 1 119 ? 16.997 -2.349 -10.246 1.00 94.00 119 ALA A CA 1
ATOM 907 C C . ALA A 1 119 ? 16.994 -2.688 -8.742 1.00 94.00 119 ALA A C 1
ATOM 909 O O . ALA A 1 119 ? 16.590 -3.781 -8.352 1.00 94.00 119 ALA A O 1
ATOM 910 N N . ASP A 1 120 ? 17.422 -1.755 -7.893 1.00 94.62 120 ASP A N 1
ATOM 911 C CA . ASP A 1 120 ? 17.356 -1.879 -6.434 1.00 94.62 120 ASP A CA 1
ATOM 912 C C . ASP A 1 120 ? 15.902 -1.926 -5.937 1.00 94.62 120 ASP A C 1
ATOM 914 O O . ASP A 1 120 ? 15.546 -2.806 -5.155 1.00 94.62 120 ASP A O 1
ATOM 918 N N . ALA A 1 121 ? 15.038 -1.050 -6.453 1.00 95.50 121 ALA A N 1
ATOM 919 C CA . ALA A 1 121 ? 13.609 -1.054 -6.144 1.00 95.50 121 ALA A CA 1
ATOM 920 C C . ALA A 1 121 ? 12.886 -2.301 -6.687 1.00 95.50 121 ALA A C 1
ATOM 922 O O . ALA A 1 121 ? 12.001 -2.830 -6.013 1.00 95.50 121 ALA A O 1
ATOM 923 N N . ALA A 1 122 ? 13.281 -2.819 -7.857 1.00 96.06 122 ALA A N 1
ATOM 924 C CA . ALA A 1 122 ? 12.786 -4.105 -8.362 1.00 96.06 122 ALA A CA 1
ATOM 925 C C . ALA A 1 122 ? 13.098 -5.247 -7.394 1.00 96.06 122 ALA A C 1
ATOM 927 O O . ALA A 1 122 ? 12.185 -5.953 -6.968 1.00 96.06 122 ALA A O 1
ATOM 928 N N . ARG A 1 123 ? 14.352 -5.342 -6.943 1.00 96.50 123 ARG A N 1
ATOM 929 C CA . ARG A 1 123 ? 14.759 -6.330 -5.940 1.00 96.50 123 ARG A CA 1
ATOM 930 C C . ARG A 1 123 ? 13.986 -6.186 -4.628 1.00 96.50 123 ARG A C 1
ATOM 932 O O . ARG A 1 123 ? 13.593 -7.188 -4.035 1.00 96.50 123 ARG A O 1
ATOM 939 N N . ALA A 1 124 ? 13.749 -4.956 -4.181 1.00 96.62 124 ALA A N 1
ATOM 940 C CA . ALA A 1 124 ? 12.971 -4.699 -2.974 1.00 96.62 124 ALA A CA 1
ATOM 941 C C . ALA A 1 124 ? 11.529 -5.215 -3.097 1.00 96.62 124 ALA A C 1
ATOM 943 O O . ALA A 1 124 ? 11.018 -5.841 -2.169 1.00 96.62 124 ALA A O 1
ATOM 944 N N . LEU A 1 125 ? 10.885 -5.017 -4.253 1.00 96.44 125 LEU A N 1
ATOM 945 C CA . LEU A 1 125 ? 9.550 -5.558 -4.522 1.00 96.44 125 LEU A CA 1
ATOM 946 C C . LEU A 1 125 ? 9.527 -7.083 -4.624 1.00 96.44 125 LEU A C 1
ATOM 948 O O . LEU A 1 125 ? 8.589 -7.700 -4.122 1.00 96.44 125 LEU A O 1
ATOM 952 N N . GLU A 1 126 ? 10.540 -7.694 -5.237 1.00 96.44 126 GLU A N 1
ATOM 953 C CA . GLU A 1 126 ? 10.666 -9.155 -5.312 1.00 96.44 126 GLU A CA 1
ATOM 954 C C . GLU A 1 126 ? 10.737 -9.792 -3.916 1.00 96.44 126 GLU A C 1
ATOM 956 O O . GLU A 1 126 ? 10.168 -10.858 -3.695 1.00 96.44 126 GLU A O 1
ATOM 961 N N . LEU A 1 127 ? 11.391 -9.126 -2.958 1.00 95.56 127 LEU A N 1
ATOM 962 C CA . LEU A 1 127 ? 11.457 -9.575 -1.565 1.00 95.56 127 LEU A CA 1
ATOM 963 C C . LEU A 1 127 ? 10.174 -9.268 -0.782 1.00 95.56 127 LEU A C 1
ATOM 965 O O . LEU A 1 127 ? 9.733 -10.086 0.027 1.00 95.56 127 LEU A O 1
ATOM 969 N N . LEU A 1 128 ? 9.562 -8.106 -1.021 1.00 97.00 128 LEU A N 1
ATOM 970 C CA . LEU A 1 128 ? 8.372 -7.665 -0.297 1.00 97.00 128 LEU A CA 1
ATOM 971 C C . LEU A 1 128 ? 7.119 -8.452 -0.692 1.00 97.00 128 LEU A C 1
ATOM 973 O O . LEU A 1 128 ? 6.360 -8.858 0.185 1.00 97.00 128 LEU A O 1
ATOM 977 N N . LEU A 1 129 ? 6.880 -8.674 -1.990 1.00 96.19 129 LEU A N 1
ATOM 978 C CA . LEU A 1 129 ? 5.633 -9.271 -2.487 1.00 96.19 129 LEU A CA 1
ATOM 979 C C . LEU A 1 129 ? 5.297 -10.626 -1.843 1.00 96.19 129 LEU A C 1
ATOM 981 O O . LEU A 1 129 ? 4.156 -10.786 -1.400 1.00 96.19 129 LEU A O 1
ATOM 985 N N . PRO A 1 130 ? 6.234 -11.587 -1.717 1.00 95.38 130 PRO A N 1
ATOM 986 C CA . PRO A 1 130 ? 5.971 -12.833 -1.003 1.00 95.38 130 PRO A CA 1
ATOM 987 C C . PRO A 1 130 ? 5.557 -12.618 0.457 1.00 95.38 130 PRO A C 1
ATOM 989 O O . PRO A 1 130 ? 4.680 -13.326 0.948 1.00 95.38 130 PRO A O 1
ATOM 992 N N . ALA A 1 131 ? 6.126 -11.619 1.140 1.00 95.88 131 ALA A N 1
ATOM 993 C CA . ALA A 1 131 ? 5.792 -11.300 2.529 1.00 95.88 131 ALA A CA 1
ATOM 994 C C . ALA A 1 131 ? 4.378 -10.711 2.693 1.00 95.88 131 ALA A C 1
ATOM 996 O O . ALA A 1 131 ? 3.828 -10.731 3.797 1.00 95.88 131 ALA A O 1
ATOM 997 N N . LEU A 1 132 ? 3.765 -10.218 1.610 1.00 96.81 132 LEU A N 1
ATOM 998 C CA . LEU A 1 132 ? 2.385 -9.726 1.615 1.00 96.81 132 LEU A CA 1
ATOM 999 C C . LEU A 1 132 ? 1.348 -10.853 1.504 1.00 96.81 132 LEU A C 1
ATOM 1001 O O . LEU A 1 132 ? 0.179 -10.643 1.826 1.00 96.81 132 LEU A O 1
ATOM 1005 N N . VAL A 1 133 ? 1.753 -12.047 1.066 1.00 95.88 133 VAL A N 1
ATOM 1006 C CA . VAL A 1 133 ? 0.848 -13.176 0.837 1.00 95.88 133 VAL A CA 1
ATOM 1007 C C . VAL A 1 133 ? 0.735 -14.030 2.099 1.00 95.88 133 VAL A C 1
ATOM 1009 O O . VAL A 1 133 ? 1.519 -14.953 2.312 1.00 95.88 133 VAL A O 1
ATOM 1012 N N . VAL A 1 134 ? -0.278 -13.756 2.924 1.00 94.31 134 VAL A N 1
ATOM 1013 C CA . VAL A 1 134 ? -0.600 -14.578 4.108 1.00 94.31 134 VAL A CA 1
ATOM 1014 C C . VAL A 1 134 ? -1.676 -15.613 3.781 1.00 94.31 134 VAL A C 1
ATOM 1016 O O . VAL A 1 134 ? -1.652 -16.735 4.285 1.00 94.31 134 VAL A O 1
ATOM 1019 N N . THR A 1 135 ? -2.610 -15.260 2.900 1.00 93.56 135 THR A N 1
ATOM 1020 C CA . THR A 1 135 ? -3.739 -16.098 2.492 1.00 93.56 135 THR A CA 1
ATOM 1021 C C . THR A 1 135 ? -3.779 -16.311 0.978 1.00 93.56 135 THR A C 1
ATOM 1023 O O . THR A 1 135 ? -3.138 -15.608 0.193 1.00 93.56 135 THR A O 1
ATOM 1026 N N . ALA A 1 136 ? -4.577 -17.287 0.533 1.00 92.31 136 ALA A N 1
ATOM 1027 C CA . ALA A 1 136 ? -4.826 -17.494 -0.893 1.00 92.31 136 ALA A CA 1
ATOM 1028 C C . ALA A 1 136 ? -5.523 -16.288 -1.551 1.00 92.31 136 ALA A C 1
ATOM 1030 O O . ALA A 1 136 ? -5.304 -16.032 -2.735 1.00 92.31 136 ALA A O 1
ATOM 1031 N N . ASP A 1 137 ? -6.337 -15.541 -0.803 1.00 93.06 137 ASP A N 1
ATOM 1032 C CA . ASP A 1 137 ? -7.042 -14.372 -1.329 1.00 93.06 137 ASP A CA 1
ATOM 1033 C C . ASP A 1 137 ? -6.126 -13.149 -1.460 1.00 93.06 137 ASP A C 1
ATOM 1035 O O . ASP A 1 137 ? -6.271 -12.408 -2.433 1.00 93.06 137 ASP A O 1
ATOM 1039 N N . ASP A 1 138 ? -5.125 -12.990 -0.582 1.00 94.44 138 ASP A N 1
ATOM 1040 C CA . ASP A 1 138 ? -4.056 -11.996 -0.778 1.00 94.44 138 ASP A CA 1
ATOM 1041 C C . ASP A 1 138 ? -3.328 -12.261 -2.102 1.00 94.44 138 ASP A C 1
ATOM 1043 O O . ASP A 1 138 ? -3.154 -11.357 -2.921 1.00 94.44 138 ASP A O 1
ATOM 1047 N N . ARG A 1 139 ? -2.985 -13.533 -2.368 1.00 95.56 139 ARG A N 1
ATOM 1048 C CA . ARG A 1 139 ? -2.331 -13.934 -3.623 1.00 95.56 139 ARG A CA 1
ATOM 1049 C C . ARG A 1 139 ? -3.189 -13.616 -4.840 1.00 95.56 139 ARG A C 1
ATOM 1051 O O . ARG A 1 139 ? -2.682 -13.026 -5.785 1.00 95.56 139 ARG A O 1
ATOM 1058 N N . LYS A 1 140 ? -4.473 -13.996 -4.832 1.00 94.88 140 LYS A N 1
ATOM 1059 C CA . LYS A 1 140 ? -5.394 -13.720 -5.951 1.00 94.88 140 LYS A CA 1
ATOM 1060 C C . LYS A 1 140 ? -5.532 -12.223 -6.213 1.00 94.88 140 LYS A C 1
ATOM 1062 O O . LYS A 1 140 ? -5.585 -11.824 -7.371 1.00 94.88 140 LYS A O 1
ATOM 1067 N N . ARG A 1 141 ? -5.595 -11.409 -5.154 1.00 95.69 141 ARG A N 1
ATOM 1068 C CA . ARG A 1 141 ? -5.696 -9.949 -5.260 1.00 95.69 141 ARG A CA 1
ATOM 1069 C C . ARG A 1 141 ? -4.456 -9.359 -5.920 1.00 95.69 141 ARG A C 1
ATOM 1071 O O . ARG A 1 141 ? -4.589 -8.654 -6.911 1.00 95.69 141 ARG A O 1
ATOM 1078 N N . LEU A 1 142 ? -3.267 -9.691 -5.415 1.00 96.12 142 LEU A N 1
ATOM 1079 C CA . LEU A 1 142 ? -2.003 -9.197 -5.969 1.00 96.12 142 LEU A CA 1
ATOM 1080 C C . LEU A 1 142 ? -1.764 -9.703 -7.399 1.00 96.12 142 LEU A C 1
ATOM 1082 O O . LEU A 1 142 ? -1.340 -8.940 -8.261 1.00 96.12 142 LEU A O 1
ATOM 1086 N N . ASP A 1 143 ? -2.090 -10.967 -7.675 1.00 96.31 143 ASP A N 1
ATOM 1087 C CA . ASP A 1 143 ? -2.041 -11.540 -9.021 1.00 96.31 143 ASP A CA 1
ATOM 1088 C C . ASP A 1 143 ? -2.949 -10.779 -9.997 1.00 96.31 143 ASP A C 1
ATOM 1090 O O . ASP A 1 143 ? -2.501 -10.390 -11.079 1.00 96.31 143 ASP A O 1
ATOM 1094 N N . HIS A 1 144 ? -4.206 -10.541 -9.610 1.00 95.38 144 HIS A N 1
ATOM 1095 C CA . HIS A 1 144 ? -5.154 -9.799 -10.433 1.00 95.38 144 HIS A CA 1
ATOM 1096 C C . HIS A 1 144 ? -4.620 -8.402 -10.744 1.00 95.38 144 HIS A C 1
ATOM 1098 O O . HIS A 1 144 ? -4.548 -8.024 -11.912 1.00 95.38 144 HIS A O 1
ATOM 1104 N N . GLU A 1 145 ? -4.173 -7.687 -9.715 1.00 95.19 145 GLU A N 1
ATOM 1105 C CA . GLU A 1 145 ? -3.691 -6.312 -9.826 1.00 95.19 145 GLU A CA 1
ATOM 1106 C C . GLU A 1 145 ? -2.458 -6.197 -10.728 1.00 95.19 145 GLU A C 1
ATOM 1108 O O . GLU A 1 145 ? -2.426 -5.355 -11.626 1.00 95.19 145 GLU A O 1
ATOM 1113 N N . LEU A 1 146 ? -1.484 -7.106 -10.604 1.00 94.69 146 LEU A N 1
ATOM 1114 C CA . LEU A 1 146 ? -0.325 -7.137 -11.503 1.00 94.69 146 LEU A CA 1
ATOM 1115 C C . LEU A 1 146 ? -0.701 -7.510 -12.948 1.00 94.69 146 LEU A C 1
ATOM 1117 O O . LEU A 1 146 ? -0.081 -7.024 -13.898 1.00 94.69 146 LEU A O 1
ATOM 1121 N N . ARG A 1 147 ? -1.728 -8.347 -13.160 1.00 94.25 147 ARG A N 1
ATOM 1122 C CA . ARG A 1 147 ? -2.232 -8.667 -14.510 1.00 94.25 147 ARG A CA 1
ATOM 1123 C C . ARG A 1 147 ? -2.960 -7.490 -15.153 1.00 94.25 147 ARG A C 1
ATOM 1125 O O . ARG A 1 147 ? -2.870 -7.319 -16.376 1.00 94.25 147 ARG A O 1
ATOM 1132 N N . THR A 1 148 ? -3.671 -6.690 -14.366 1.00 92.81 148 THR A N 1
ATOM 1133 C CA . THR A 1 148 ? -4.440 -5.532 -14.841 1.00 92.81 148 THR A CA 1
ATOM 1134 C C . THR A 1 148 ? -3.642 -4.237 -14.877 1.00 92.81 148 THR A C 1
ATOM 1136 O O . THR A 1 148 ? -4.106 -3.293 -15.506 1.00 92.81 148 THR A O 1
ATOM 1139 N N . LEU A 1 149 ? -2.444 -4.192 -14.288 1.00 90.56 149 LEU A N 1
ATOM 1140 C CA . LEU A 1 149 ? -1.565 -3.025 -14.311 1.00 90.56 149 LEU A CA 1
ATOM 1141 C C . LEU A 1 149 ? -1.291 -2.544 -15.745 1.00 90.56 149 LEU A C 1
ATOM 1143 O O . LEU A 1 149 ? -0.898 -3.332 -16.615 1.00 90.56 149 LEU A O 1
ATOM 1147 N N . ARG A 1 150 ? -1.492 -1.250 -16.000 1.00 86.44 150 ARG A N 1
ATOM 1148 C CA . ARG A 1 150 ? -1.235 -0.594 -17.289 1.00 86.44 150 ARG A CA 1
ATOM 1149 C C . ARG A 1 150 ? -0.536 0.735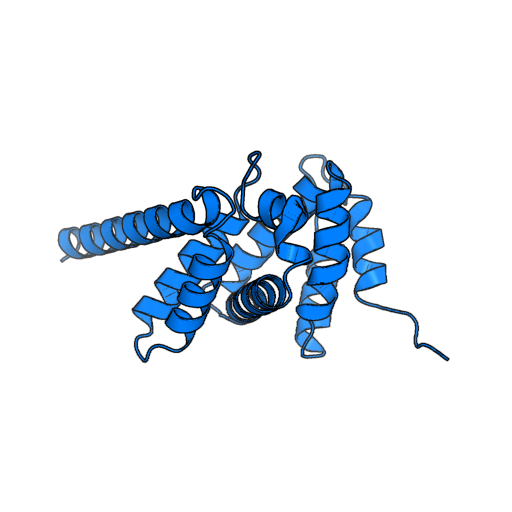 -17.054 1.00 86.44 150 ARG A C 1
ATOM 1151 O O . ARG A 1 150 ? -1.080 1.565 -16.334 1.00 86.44 150 ARG A O 1
ATOM 1158 N N . ALA A 1 151 ? 0.615 0.919 -17.695 1.00 77.50 151 ALA A N 1
ATOM 1159 C CA . ALA A 1 151 ? 1.312 2.196 -17.748 1.00 77.50 151 ALA A CA 1
ATOM 1160 C C . ALA A 1 151 ? 0.507 3.235 -18.548 1.00 77.50 151 ALA A C 1
ATOM 1162 O O . ALA A 1 151 ? -0.487 2.904 -19.199 1.00 77.50 151 ALA A O 1
ATOM 1163 N N . GLU A 1 152 ? 0.964 4.490 -18.534 1.00 74.25 152 GLU A N 1
ATOM 1164 C CA . GLU A 1 152 ? 0.335 5.600 -19.270 1.00 74.25 152 GLU A CA 1
ATOM 1165 C C . GLU A 1 152 ? 0.215 5.333 -20.780 1.00 74.25 152 GLU A C 1
ATOM 1167 O O . GLU A 1 152 ? -0.733 5.781 -21.420 1.00 74.25 152 GLU A O 1
ATOM 1172 N N . ASP A 1 153 ? 1.133 4.547 -21.350 1.00 78.69 153 ASP A N 1
ATOM 1173 C CA . ASP A 1 153 ? 1.107 4.125 -22.756 1.00 78.69 153 ASP A CA 1
ATOM 1174 C C . ASP A 1 153 ? 0.125 2.966 -23.039 1.00 78.69 153 ASP A C 1
ATOM 1176 O O . ASP A 1 153 ? 0.057 2.448 -24.158 1.00 78.69 153 ASP A O 1
ATOM 1180 N N . GLY A 1 154 ? -0.631 2.532 -22.026 1.00 78.94 154 GLY A N 1
ATOM 1181 C CA . GLY A 1 154 ? -1.592 1.436 -22.097 1.00 78.94 154 GLY A CA 1
ATOM 1182 C C . GLY A 1 154 ? -0.959 0.044 -22.131 1.00 78.94 154 GLY A C 1
ATOM 1183 O O . GLY A 1 154 ? -1.683 -0.943 -22.292 1.00 78.94 154 GLY A O 1
ATOM 1184 N N . ARG A 1 155 ? 0.366 -0.084 -21.983 1.00 83.31 155 ARG A N 1
ATOM 1185 C CA . ARG A 1 155 ? 1.062 -1.377 -21.953 1.00 83.31 155 ARG A CA 1
ATOM 1186 C C . ARG A 1 155 ? 1.303 -1.828 -20.521 1.00 83.31 155 ARG A C 1
ATOM 1188 O O . ARG A 1 155 ? 1.451 -1.032 -19.598 1.00 83.31 155 ARG A O 1
ATOM 1195 N N . ARG A 1 156 ? 1.339 -3.143 -20.317 1.00 83.19 156 ARG A N 1
ATOM 1196 C CA . ARG A 1 156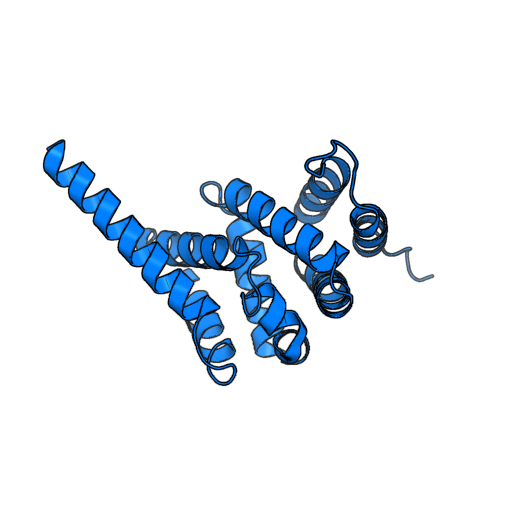 ? 1.730 -3.703 -19.021 1.00 83.19 156 ARG A CA 1
ATOM 1197 C C . ARG A 1 156 ? 3.254 -3.583 -18.858 1.00 83.19 156 ARG A C 1
ATOM 1199 O O . ARG A 1 156 ? 3.965 -3.986 -19.781 1.00 83.19 156 ARG A O 1
ATOM 1206 N N . PRO A 1 157 ? 3.765 -3.090 -17.714 1.00 84.75 157 PRO A N 1
ATOM 1207 C CA . PRO A 1 157 ? 5.204 -3.035 -17.465 1.00 84.75 157 PRO A CA 1
ATOM 1208 C C . PRO A 1 157 ? 5.847 -4.432 -17.529 1.00 84.75 157 PRO A C 1
ATOM 1210 O O . PRO A 1 157 ? 5.301 -5.354 -16.920 1.00 84.75 157 PRO A O 1
ATOM 1213 N N . PRO A 1 158 ? 7.017 -4.613 -18.177 1.00 86.56 158 PRO A N 1
ATOM 1214 C CA . PRO A 1 158 ? 7.708 -5.908 -18.219 1.00 86.56 158 PRO A CA 1
ATOM 1215 C C . PRO A 1 158 ? 8.013 -6.479 -16.829 1.00 86.56 158 PRO A C 1
ATOM 1217 O O . PRO A 1 158 ? 7.937 -7.686 -16.617 1.00 86.56 158 PRO A O 1
ATOM 1220 N N . LEU A 1 159 ? 8.294 -5.603 -15.858 1.00 92.12 159 LEU A N 1
ATOM 1221 C CA . LEU A 1 159 ? 8.519 -6.003 -14.472 1.00 92.12 159 LEU A CA 1
ATOM 1222 C C . LEU A 1 159 ? 7.298 -6.715 -13.865 1.00 92.12 159 LEU A C 1
ATOM 1224 O O . LEU A 1 159 ? 7.470 -7.625 -13.063 1.00 92.12 159 LEU A O 1
ATOM 1228 N N . ALA A 1 160 ? 6.071 -6.375 -14.271 1.00 92.69 160 ALA A N 1
ATOM 1229 C CA . ALA A 1 160 ? 4.870 -7.018 -13.738 1.00 92.69 160 ALA A CA 1
ATOM 1230 C C . ALA A 1 160 ? 4.832 -8.527 -14.043 1.00 92.69 160 ALA A C 1
ATOM 1232 O O . ALA A 1 160 ? 4.386 -9.304 -13.204 1.00 92.69 160 ALA A O 1
ATOM 1233 N N . ASP A 1 161 ? 5.346 -8.959 -15.200 1.00 90.75 161 ASP A N 1
ATOM 1234 C CA . ASP A 1 161 ? 5.464 -10.384 -15.541 1.00 90.75 161 ASP A CA 1
ATOM 1235 C C . ASP A 1 161 ? 6.472 -11.117 -14.655 1.00 90.75 161 ASP A C 1
ATOM 1237 O O . ASP A 1 161 ? 6.236 -12.249 -14.218 1.00 90.75 161 ASP A O 1
ATOM 1241 N N . HIS A 1 162 ? 7.577 -10.448 -14.336 1.00 92.62 162 HIS A N 1
ATOM 1242 C CA . HIS A 1 162 ? 8.551 -10.979 -13.396 1.00 92.62 162 HIS A CA 1
ATOM 1243 C C . HIS A 1 162 ? 7.949 -11.112 -11.989 1.00 92.62 162 HIS A C 1
ATOM 1245 O O . HIS A 1 162 ? 7.998 -12.187 -11.393 1.00 92.62 162 HIS A O 1
ATOM 1251 N N . LEU A 1 163 ? 7.282 -10.067 -11.496 1.00 94.88 163 LEU A N 1
ATOM 1252 C CA . LEU A 1 163 ? 6.633 -10.070 -10.182 1.00 94.88 163 LEU A CA 1
ATOM 1253 C C . LEU A 1 163 ? 5.501 -11.111 -10.085 1.00 94.88 163 LEU A C 1
ATOM 1255 O O . LEU A 1 163 ? 5.328 -11.733 -9.039 1.00 94.88 163 LEU A O 1
ATOM 1259 N N . LEU A 1 164 ? 4.775 -11.377 -11.177 1.00 94.38 164 LEU A N 1
ATOM 1260 C CA . LEU A 1 164 ? 3.813 -12.485 -11.243 1.00 94.38 164 LEU A CA 1
ATOM 1261 C C . LEU A 1 164 ? 4.489 -13.849 -11.053 1.00 94.38 164 LEU A C 1
ATOM 1263 O O . LEU A 1 164 ? 3.928 -14.718 -10.390 1.00 94.38 164 LEU A O 1
ATOM 1267 N N . THR A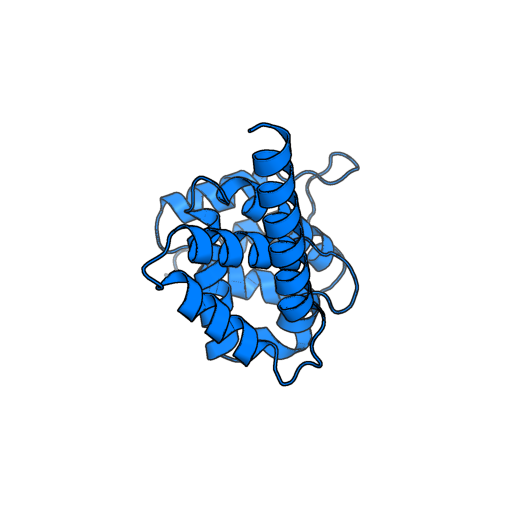 1 165 ? 5.695 -14.035 -11.591 1.00 93.25 165 THR A N 1
ATOM 1268 C CA . THR A 1 165 ? 6.477 -15.264 -11.378 1.00 93.25 165 THR A CA 1
ATOM 1269 C C . THR A 1 165 ? 6.910 -15.391 -9.916 1.00 93.25 165 THR A C 1
ATOM 1271 O O . THR A 1 165 ? 6.823 -16.473 -9.341 1.00 93.25 165 THR A O 1
ATOM 1274 N N . VAL A 1 166 ? 7.295 -14.281 -9.280 1.00 93.56 166 VAL A N 1
ATOM 1275 C CA . VAL A 1 166 ? 7.646 -14.239 -7.849 1.00 93.56 166 VAL A CA 1
ATOM 1276 C C . VAL A 1 166 ? 6.451 -14.577 -6.951 1.00 93.56 166 VAL A C 1
ATOM 1278 O O . VAL A 1 166 ? 6.613 -15.272 -5.949 1.00 93.56 166 VAL A O 1
ATOM 1281 N N . LEU A 1 167 ? 5.238 -14.145 -7.313 1.00 90.25 167 LEU A N 1
ATOM 1282 C CA . LEU A 1 167 ? 4.009 -14.492 -6.586 1.00 90.25 167 LEU A CA 1
ATOM 1283 C C . LEU A 1 167 ? 3.580 -15.950 -6.756 1.00 90.25 167 LEU A C 1
ATOM 1285 O O . LEU A 1 167 ? 2.798 -16.442 -5.942 1.00 90.25 167 LEU A O 1
ATOM 1289 N N . HIS A 1 168 ? 4.059 -16.647 -7.782 1.00 87.25 168 HIS A N 1
ATOM 1290 C CA . HIS A 1 168 ? 3.771 -18.060 -8.030 1.00 87.25 168 HIS A CA 1
ATOM 1291 C C . HIS A 1 168 ? 5.081 -18.841 -8.116 1.00 87.25 168 HIS A C 1
ATOM 1293 O O . HIS A 1 168 ? 5.412 -19.349 -9.191 1.00 87.25 168 HIS A O 1
ATOM 1299 N N . PRO A 1 169 ? 5.843 -18.942 -7.007 1.00 69.00 169 PRO A N 1
ATOM 1300 C CA . PRO A 1 169 ? 7.059 -19.730 -7.024 1.00 69.00 169 PRO A CA 1
ATOM 1301 C C . PRO A 1 169 ? 6.672 -21.162 -7.391 1.00 69.00 169 PRO A C 1
ATOM 1303 O O . PRO A 1 169 ? 5.724 -21.721 -6.829 1.00 69.00 169 PRO A O 1
ATOM 1306 N N . ALA A 1 170 ? 7.371 -21.732 -8.374 1.00 59.09 170 ALA A N 1
ATOM 1307 C CA . ALA A 1 170 ? 7.182 -23.129 -8.729 1.00 59.09 170 ALA A CA 1
ATOM 1308 C C . ALA A 1 170 ? 7.299 -23.977 -7.451 1.00 59.09 170 ALA A C 1
ATOM 1310 O O . ALA A 1 170 ? 8.151 -23.665 -6.612 1.00 59.09 170 ALA A O 1
ATOM 1311 N N . PRO A 1 171 ? 6.457 -25.012 -7.268 1.00 51.84 171 PRO A N 1
ATOM 1312 C CA . PRO A 1 171 ? 6.610 -25.900 -6.130 1.00 51.84 171 PRO A CA 1
ATOM 1313 C C . PRO A 1 171 ? 8.046 -26.425 -6.143 1.00 51.84 171 PRO A C 1
ATOM 1315 O O . PRO A 1 171 ? 8.482 -27.045 -7.112 1.00 51.84 171 PRO A O 1
ATOM 1318 N N . THR A 1 172 ? 8.801 -26.103 -5.095 1.00 51.53 172 THR A N 1
ATOM 1319 C CA . THR A 1 172 ? 10.113 -26.694 -4.855 1.00 51.53 172 THR A CA 1
ATOM 1320 C C . THR A 1 172 ? 9.889 -28.191 -4.685 1.00 51.53 172 THR A C 1
ATOM 1322 O O . THR A 1 172 ? 9.287 -28.602 -3.691 1.00 51.53 172 THR A O 1
ATOM 1325 N N . HIS A 1 173 ? 10.264 -28.962 -5.706 1.00 37.69 173 HIS A N 1
ATOM 1326 C CA . HIS A 1 173 ? 10.258 -30.422 -5.690 1.00 37.69 173 HIS A CA 1
ATOM 1327 C C . HIS A 1 173 ? 11.255 -30.973 -4.672 1.00 37.69 173 HIS A C 1
ATOM 1329 O O . HIS A 1 173 ? 12.347 -30.373 -4.538 1.00 37.69 173 HIS A O 1
#

Sequence (173 aa):
RARADAGDRAERENLTESAALLLSGGPGRRRGEVLSEFVRLLYQDTAAVRDLALGAFVRACDNAEDGALVGWYAESGMYEADAAGDLATLWRTALNDRAHTRPALDALHTWVYVAGRRADAARALELLLPALVVTADDRKRLDHELRTLRAEDGRRPPLADHLLTVLHPAPTH

pLDDT: mean 88.97, std 11.4, range [37.69, 98.5]

Radius of gyration: 16.42 Å; chains: 1; bounding box: 41×55×43 Å

Foldseek 3Di:
DVVVVVVVVVVLVVLLQVLLCVCQPDDLPCNLVSLVVLLVQCPDPDPSSVVSSLSSLLVQLQDLDASGNLNSCLVPQVVPPSSLLSNLSSLLCQCPDPVRVVSSLNSVLSLLVSCLVPVSSLVSLLSNQVSSPPDPVSLVVLLVSLVCRADPVRDRRPSSVVSNCSSVPDPPD